Protein AF-A0A1F7HBR9-F1 (afdb_monomer_lite)

InterPro domains:
  IPR043712 Domain of unknown function DUF5652 [PF18893] (22-75)

Structure (mmCIF, N/CA/C/O backbone):
data_AF-A0A1F7HBR9-F1
#
_entry.id   AF-A0A1F7HBR9-F1
#
loop_
_atom_site.group_PDB
_atom_site.id
_atom_site.type_symbol
_atom_site.label_atom_id
_atom_site.label_alt_id
_atom_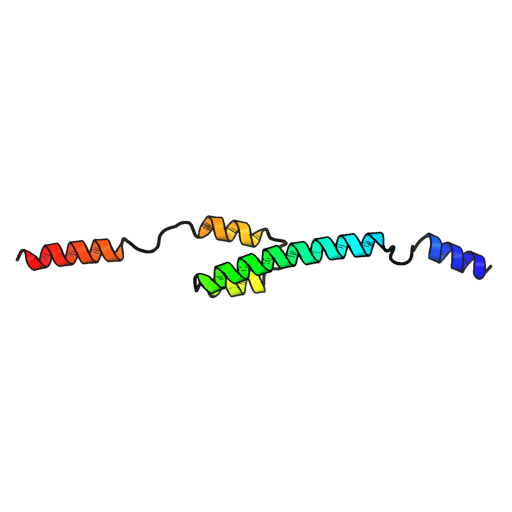site.label_comp_id
_atom_site.label_asym_id
_atom_site.label_entity_id
_atom_site.label_seq_id
_atom_site.pdbx_PDB_ins_code
_atom_site.Cartn_x
_atom_site.Cartn_y
_atom_site.Cartn_z
_atom_site.occupancy
_atom_site.B_iso_or_equiv
_atom_site.auth_seq_id
_atom_site.auth_comp_id
_atom_site.auth_asym_id
_atom_site.auth_atom_id
_atom_site.pdbx_PDB_model_num
ATOM 1 N N . MET A 1 1 ? 18.399 3.971 -48.918 1.00 77.50 1 MET A N 1
ATOM 2 C CA . MET A 1 1 ? 17.573 4.926 -48.141 1.00 77.50 1 MET A CA 1
ATOM 3 C C . MET A 1 1 ? 16.837 4.222 -47.013 1.00 77.50 1 MET A C 1
ATOM 5 O O . MET A 1 1 ? 16.917 4.706 -45.895 1.00 77.50 1 MET A O 1
ATOM 9 N N . GLU A 1 2 ? 16.222 3.066 -47.268 1.00 76.19 2 GLU A N 1
ATOM 10 C CA . GLU A 1 2 ? 15.566 2.219 -46.254 1.00 76.19 2 GLU A CA 1
ATOM 11 C C . GLU A 1 2 ? 16.409 1.963 -44.988 1.00 76.19 2 GLU A C 1
ATOM 13 O O . GLU A 1 2 ? 15.915 2.150 -43.881 1.00 76.19 2 GLU A O 1
ATOM 18 N N . ASP A 1 3 ? 17.700 1.631 -45.121 1.00 81.31 3 ASP A N 1
ATOM 19 C CA . ASP A 1 3 ? 18.578 1.377 -43.963 1.00 81.31 3 ASP A CA 1
ATOM 20 C C . ASP A 1 3 ? 18.832 2.627 -43.108 1.00 81.31 3 ASP A C 1
ATOM 22 O O . ASP A 1 3 ? 18.960 2.549 -41.886 1.00 81.31 3 ASP A O 1
ATOM 26 N N . LEU A 1 4 ? 18.874 3.802 -43.746 1.00 77.88 4 LEU A N 1
ATOM 27 C CA . LEU A 1 4 ? 19.046 5.080 -43.055 1.00 77.88 4 LEU A CA 1
ATOM 28 C C . LEU A 1 4 ? 17.784 5.443 -42.282 1.00 77.88 4 LEU A C 1
ATOM 30 O O . LEU A 1 4 ? 17.875 5.877 -41.138 1.00 77.88 4 LEU A O 1
ATOM 34 N N . LEU A 1 5 ? 16.613 5.209 -42.879 1.00 80.19 5 LEU A N 1
ATOM 35 C CA . LEU A 1 5 ? 15.339 5.376 -42.192 1.00 80.19 5 LEU A CA 1
ATOM 36 C C . LEU A 1 5 ? 15.248 4.411 -41.006 1.00 80.19 5 LEU A C 1
ATOM 38 O O . LEU A 1 5 ? 14.974 4.847 -39.891 1.00 80.19 5 LEU A O 1
ATOM 42 N N . ARG A 1 6 ? 15.581 3.130 -41.201 1.00 77.25 6 ARG A N 1
ATOM 43 C CA . ARG A 1 6 ? 15.584 2.109 -40.142 1.00 77.25 6 ARG A CA 1
ATOM 44 C C . ARG A 1 6 ? 16.461 2.503 -38.949 1.00 77.25 6 ARG A C 1
ATOM 46 O O . ARG A 1 6 ? 16.0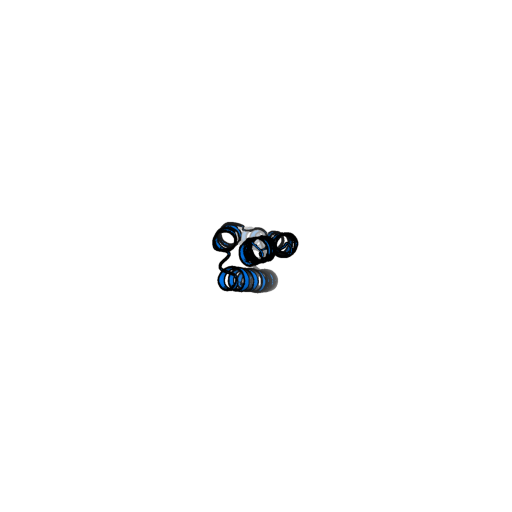34 2.349 -37.807 1.00 77.25 6 ARG A O 1
ATOM 53 N N . ASN A 1 7 ? 17.649 3.048 -39.201 1.00 79.19 7 ASN A N 1
ATOM 54 C CA . ASN A 1 7 ? 18.557 3.506 -38.148 1.00 79.19 7 ASN A CA 1
ATOM 55 C C . ASN A 1 7 ? 18.073 4.802 -37.475 1.00 79.19 7 ASN A C 1
ATOM 57 O O . ASN A 1 7 ? 18.154 4.913 -36.254 1.00 79.19 7 ASN A O 1
ATOM 61 N N . LEU A 1 8 ? 17.504 5.747 -38.232 1.00 78.19 8 LEU A N 1
ATOM 62 C CA . LEU A 1 8 ? 16.912 6.973 -37.680 1.00 78.19 8 LEU A CA 1
ATOM 63 C C . LEU A 1 8 ? 15.728 6.672 -36.749 1.00 78.19 8 LEU A C 1
ATOM 65 O O . LEU A 1 8 ? 15.640 7.256 -35.668 1.00 78.19 8 LEU A O 1
ATOM 69 N N . PHE A 1 9 ? 14.859 5.726 -37.122 1.00 73.69 9 PHE A N 1
ATOM 70 C CA . PHE A 1 9 ? 13.747 5.285 -36.275 1.00 73.69 9 PHE A CA 1
ATOM 71 C C . PHE A 1 9 ? 14.227 4.605 -34.981 1.00 73.69 9 PHE A C 1
ATOM 73 O O . PHE A 1 9 ? 13.652 4.865 -33.926 1.00 73.69 9 PHE A O 1
ATOM 80 N N . ILE A 1 10 ? 15.283 3.780 -35.036 1.00 70.19 10 ILE A N 1
ATOM 81 C CA . ILE A 1 10 ? 15.840 3.074 -33.863 1.00 70.19 10 ILE A CA 1
ATOM 82 C C . ILE A 1 10 ? 16.606 4.021 -32.924 1.00 70.19 10 ILE A C 1
ATOM 84 O O . ILE A 1 10 ? 16.543 3.863 -31.709 1.00 70.19 10 ILE A O 1
ATOM 88 N N . THR A 1 11 ? 17.302 5.030 -33.450 1.00 72.44 11 THR A N 1
ATOM 89 C CA . THR A 1 11 ? 18.000 6.032 -32.625 1.00 72.44 11 THR A CA 1
ATOM 90 C C . THR A 1 11 ? 17.036 6.947 -31.859 1.00 72.44 11 THR A C 1
ATOM 92 O O . THR A 1 11 ? 17.351 7.348 -30.742 1.00 72.44 11 THR A O 1
ATOM 95 N N . GLN A 1 12 ? 15.874 7.280 -32.431 1.00 71.06 12 GLN A N 1
ATOM 96 C CA . GLN A 1 12 ? 14.865 8.142 -31.789 1.00 71.06 12 GLN A CA 1
ATOM 97 C C . GLN A 1 12 ? 13.903 7.369 -30.875 1.00 71.06 12 GLN A C 1
ATOM 99 O O . GLN A 1 12 ? 13.332 7.948 -29.956 1.00 71.06 12 GLN A O 1
ATOM 104 N N . ASN A 1 13 ? 13.742 6.064 -31.105 1.00 60.91 13 ASN A N 1
ATOM 105 C CA . ASN A 1 13 ? 13.033 5.151 -30.213 1.00 60.91 13 ASN A CA 1
ATOM 106 C C . ASN A 1 13 ? 14.031 4.130 -29.665 1.00 60.91 13 ASN A C 1
ATOM 108 O O . ASN A 1 13 ? 14.089 3.009 -30.184 1.00 60.91 13 ASN A O 1
ATOM 112 N N . PRO A 1 14 ? 14.840 4.504 -28.654 1.00 66.50 14 PRO A N 1
ATOM 113 C CA . PRO A 1 14 ? 15.755 3.556 -28.048 1.00 66.50 14 PRO A CA 1
ATOM 114 C C . PRO A 1 14 ? 14.945 2.335 -27.574 1.00 66.50 14 PRO A C 1
ATOM 116 O O . PRO A 1 14 ? 13.968 2.506 -26.837 1.00 66.50 14 PRO A O 1
ATOM 119 N N . PRO A 1 15 ? 15.287 1.105 -28.007 1.00 67.56 15 PRO A N 1
ATOM 120 C CA . PRO A 1 15 ? 14.647 -0.094 -27.478 1.00 67.56 15 PRO A CA 1
ATOM 121 C C . PRO A 1 15 ? 14.841 -0.101 -25.962 1.00 67.56 15 PRO A C 1
ATOM 123 O O . PRO A 1 15 ? 15.937 0.240 -25.518 1.00 67.56 15 PRO A O 1
ATOM 126 N N . LEU A 1 16 ? 13.781 -0.441 -25.207 1.00 63.44 16 LEU A N 1
ATOM 127 C CA . LEU A 1 16 ? 13.728 -0.431 -23.735 1.00 63.44 16 LEU A CA 1
ATOM 128 C C . LEU A 1 16 ? 15.120 -0.691 -23.138 1.00 63.44 16 LEU A C 1
ATOM 130 O O . LEU A 1 16 ? 15.617 -1.820 -23.160 1.00 63.44 16 LEU A O 1
ATOM 134 N N . SER A 1 17 ? 15.785 0.364 -22.674 1.00 67.69 17 SER A N 1
ATOM 135 C CA . SER A 1 17 ? 17.125 0.224 -22.124 1.00 67.69 17 SER A CA 1
ATOM 136 C C . SER A 1 17 ? 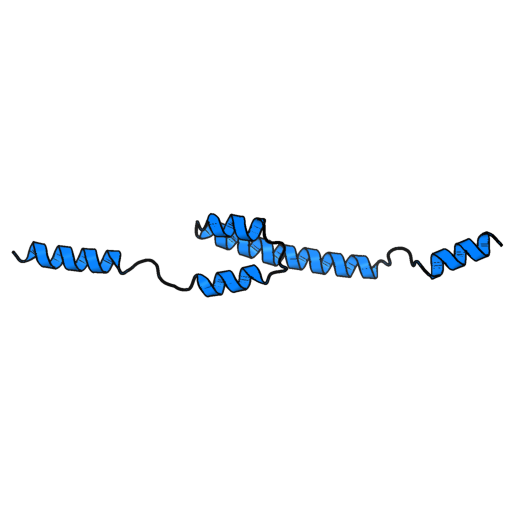17.004 -0.500 -20.781 1.00 67.69 17 SER A C 1
ATOM 138 O O . SER A 1 17 ? 16.051 -0.293 -20.027 1.00 67.69 17 SER A O 1
ATOM 140 N N . LEU A 1 18 ? 17.962 -1.378 -20.461 1.00 68.25 18 LEU A N 1
ATOM 141 C CA . LEU A 1 18 ? 17.965 -2.157 -19.209 1.00 68.25 18 LEU A CA 1
ATOM 142 C C . LEU A 1 18 ? 17.820 -1.269 -17.954 1.00 68.25 18 LEU A C 1
ATOM 144 O O . LEU A 1 18 ? 17.350 -1.726 -16.916 1.00 68.25 18 LEU A O 1
ATOM 148 N N . GLN A 1 19 ? 18.179 0.011 -18.072 1.00 70.75 19 GLN A N 1
ATOM 149 C CA . GLN A 1 19 ? 18.046 1.033 -17.042 1.00 70.75 19 GLN A CA 1
ATOM 150 C C . GLN A 1 19 ? 16.583 1.346 -16.681 1.00 70.75 19 GLN A C 1
ATOM 152 O O . GLN A 1 19 ? 16.259 1.405 -15.495 1.00 70.75 19 GLN A O 1
ATOM 157 N N . GLU A 1 20 ? 15.689 1.467 -17.667 1.00 72.69 20 GLU A N 1
ATOM 158 C CA . GLU A 1 20 ? 14.260 1.747 -17.436 1.00 72.69 20 GLU A CA 1
ATOM 159 C C . GLU A 1 20 ? 13.568 0.567 -16.733 1.00 72.69 20 GLU A C 1
ATOM 161 O O . GLU A 1 20 ? 12.729 0.744 -15.846 1.00 72.69 20 GLU A O 1
ATOM 166 N N . GLY A 1 21 ? 13.974 -0.664 -17.071 1.00 82.44 21 GLY A N 1
ATOM 167 C CA . GLY A 1 21 ? 13.443 -1.882 -16.455 1.00 82.44 21 GLY A CA 1
ATOM 168 C C . GLY A 1 21 ? 13.775 -2.002 -14.964 1.00 82.44 21 GLY A C 1
ATOM 169 O O . GLY A 1 21 ? 12.923 -2.404 -14.171 1.00 82.44 21 GLY A O 1
ATOM 170 N N . ILE A 1 22 ? 14.987 -1.613 -14.558 1.00 85.44 22 ILE A N 1
ATOM 171 C CA . ILE A 1 22 ? 15.430 -1.680 -13.155 1.00 85.44 22 ILE A CA 1
ATOM 172 C C . ILE A 1 22 ? 14.664 -0.676 -12.288 1.00 85.44 22 ILE A C 1
ATOM 174 O O . ILE A 1 22 ? 14.234 -1.017 -11.184 1.00 85.44 22 ILE A O 1
ATOM 178 N N . ILE A 1 23 ? 14.459 0.544 -12.790 1.00 84.25 23 ILE A N 1
ATOM 179 C CA . ILE A 1 23 ? 13.723 1.593 -12.070 1.00 84.25 23 ILE A CA 1
ATOM 180 C C . ILE A 1 23 ? 12.278 1.145 -11.825 1.00 84.25 23 ILE A C 1
ATOM 182 O O . ILE A 1 23 ? 11.787 1.223 -10.695 1.00 84.25 23 ILE A O 1
ATOM 186 N N . LEU A 1 24 ? 11.623 0.596 -12.852 1.00 82.00 24 LEU A N 1
ATOM 187 C CA . LEU A 1 24 ? 10.275 0.043 -12.725 1.00 82.00 24 LEU A CA 1
ATOM 188 C C . LEU A 1 24 ? 10.225 -1.127 -11.735 1.00 82.00 24 LEU A C 1
ATOM 190 O O . LEU A 1 24 ? 9.324 -1.177 -10.900 1.00 82.00 24 LEU A O 1
ATOM 194 N N . PHE A 1 25 ? 11.205 -2.033 -11.770 1.00 86.81 25 PHE A N 1
ATOM 195 C CA . PHE A 1 25 ? 11.262 -3.179 -10.860 1.00 86.81 25 PHE A CA 1
ATOM 196 C C . PHE A 1 25 ? 11.420 -2.765 -9.389 1.00 86.81 25 PHE A C 1
ATOM 198 O O . PHE A 1 25 ? 10.753 -3.317 -8.507 1.00 86.81 25 PHE A O 1
ATOM 205 N N . ILE A 1 26 ? 12.260 -1.763 -9.118 1.00 89.44 26 ILE A N 1
ATOM 206 C CA . ILE A 1 26 ? 12.460 -1.207 -7.774 1.00 89.44 26 ILE A CA 1
ATOM 207 C C . ILE A 1 26 ? 11.172 -0.559 -7.266 1.00 89.44 26 ILE A C 1
ATOM 209 O O . ILE A 1 26 ? 10.735 -0.869 -6.159 1.00 89.44 26 ILE A O 1
ATOM 213 N N . ILE A 1 27 ? 10.530 0.285 -8.077 1.00 84.00 27 ILE A N 1
ATOM 214 C CA . ILE A 1 27 ? 9.275 0.955 -7.705 1.00 84.00 27 ILE A CA 1
ATOM 215 C C . ILE A 1 27 ? 8.160 -0.066 -7.463 1.00 84.00 27 ILE A C 1
ATOM 217 O O . ILE A 1 27 ? 7.376 0.085 -6.522 1.00 84.00 27 ILE A O 1
ATOM 221 N N . PHE A 1 28 ? 8.096 -1.119 -8.277 1.00 84.75 28 PHE A N 1
ATOM 222 C CA . PHE A 1 28 ? 7.091 -2.167 -8.149 1.00 84.75 28 PHE A CA 1
ATOM 223 C C . PHE A 1 28 ? 7.286 -2.985 -6.868 1.00 84.75 28 PHE A C 1
ATOM 225 O O . PHE A 1 28 ? 6.346 -3.154 -6.089 1.00 84.75 28 PHE A O 1
ATOM 232 N N . THR A 1 29 ? 8.521 -3.416 -6.600 1.00 86.81 29 THR A N 1
ATOM 233 C CA . THR A 1 29 ? 8.874 -4.161 -5.381 1.00 86.81 29 THR A CA 1
ATOM 234 C C . THR A 1 29 ? 8.635 -3.316 -4.134 1.00 86.81 29 THR A C 1
ATOM 236 O O . THR A 1 29 ? 8.031 -3.788 -3.171 1.00 86.81 29 THR A O 1
ATOM 239 N N . TRP A 1 30 ? 9.046 -2.046 -4.172 1.00 82.88 30 TRP A N 1
ATOM 240 C CA . TRP A 1 30 ? 8.805 -1.088 -3.100 1.00 82.88 30 TRP A CA 1
ATOM 241 C C . TRP A 1 30 ? 7.305 -0.927 -2.846 1.00 82.88 30 TRP A C 1
ATOM 243 O O . TRP A 1 30 ? 6.845 -1.152 -1.732 1.00 82.88 30 TRP A O 1
ATOM 253 N N . SER A 1 31 ? 6.512 -0.652 -3.883 1.00 76.50 31 SER A N 1
ATOM 254 C CA . SER A 1 31 ? 5.059 -0.479 -3.757 1.00 76.50 31 SER A CA 1
ATOM 255 C C . SER A 1 31 ? 4.369 -1.718 -3.181 1.00 76.50 31 SER A C 1
ATOM 257 O O . SER A 1 31 ? 3.510 -1.580 -2.312 1.00 76.50 31 SER A O 1
ATOM 259 N N . ILE A 1 32 ? 4.762 -2.926 -3.605 1.00 80.75 32 ILE A N 1
ATOM 260 C CA . ILE A 1 32 ? 4.215 -4.184 -3.072 1.00 80.75 32 ILE A CA 1
ATOM 261 C C . ILE A 1 32 ? 4.574 -4.376 -1.599 1.00 80.75 32 ILE A C 1
ATOM 263 O O . ILE A 1 32 ? 3.721 -4.826 -0.835 1.00 80.75 32 ILE A O 1
ATOM 267 N N . ALA A 1 33 ? 5.793 -4.020 -1.184 1.00 82.38 33 ALA A N 1
ATOM 268 C CA . ALA A 1 33 ? 6.201 -4.130 0.214 1.00 82.38 33 ALA A CA 1
ATOM 269 C C . ALA A 1 33 ? 5.301 -3.279 1.126 1.00 82.38 33 ALA A C 1
ATOM 271 O O . ALA A 1 33 ? 4.789 -3.786 2.126 1.00 82.38 33 ALA A O 1
ATOM 272 N N . TRP A 1 34 ? 5.025 -2.027 0.742 1.00 73.25 34 TRP A N 1
ATOM 273 C CA . TRP A 1 34 ? 4.124 -1.143 1.494 1.00 73.25 34 TRP A CA 1
ATOM 274 C C . TRP A 1 34 ? 2.666 -1.623 1.459 1.00 73.25 34 TRP A C 1
ATOM 276 O O . TRP A 1 34 ? 2.017 -1.679 2.507 1.00 73.25 34 TRP A O 1
ATOM 286 N N . LYS A 1 35 ? 2.170 -2.061 0.293 1.00 70.75 35 LYS A N 1
ATOM 287 C CA . LYS A 1 35 ? 0.798 -2.581 0.142 1.00 70.75 35 LYS A CA 1
ATOM 288 C C . LYS A 1 35 ? 0.570 -3.855 0.963 1.00 70.75 35 LYS A C 1
ATOM 290 O O . LYS A 1 35 ? -0.471 -4.018 1.598 1.00 70.75 35 LYS A O 1
ATOM 295 N N . GLY A 1 36 ? 1.557 -4.752 0.979 1.00 76.69 36 GLY A N 1
ATOM 296 C CA . GLY A 1 36 ? 1.524 -6.003 1.736 1.00 76.69 36 GLY A CA 1
ATOM 297 C C . GLY A 1 36 ? 1.534 -5.776 3.247 1.00 76.69 36 GLY A C 1
ATOM 298 O O . GLY A 1 36 ? 0.750 -6.404 3.960 1.00 76.69 36 GLY A O 1
ATOM 299 N N . LEU A 1 37 ? 2.359 -4.841 3.735 1.00 75.69 37 LEU A N 1
ATOM 300 C CA . LEU A 1 37 ? 2.419 -4.506 5.161 1.00 75.69 37 LEU A CA 1
ATOM 301 C C . LEU A 1 37 ? 1.079 -3.948 5.670 1.00 75.69 37 LEU A C 1
ATOM 303 O O . LEU A 1 37 ? 0.612 -4.323 6.747 1.00 75.69 37 LEU A O 1
ATOM 307 N N . ALA A 1 38 ? 0.432 -3.094 4.875 1.00 68.75 38 ALA A N 1
ATOM 308 C CA . ALA A 1 38 ? -0.858 -2.514 5.225 1.00 68.75 38 ALA A CA 1
ATOM 309 C C . ALA A 1 38 ? -2.006 -3.529 5.175 1.00 68.75 38 ALA A C 1
ATOM 311 O O . ALA A 1 38 ? -2.840 -3.550 6.085 1.00 68.75 38 ALA A O 1
ATOM 312 N N . LEU A 1 39 ? -2.015 -4.425 4.178 1.00 70.81 39 LEU A N 1
ATOM 313 C CA . LEU A 1 39 ? -2.960 -5.545 4.139 1.00 70.81 39 LEU A CA 1
ATOM 314 C C . LEU A 1 39 ? -2.792 -6.465 5.355 1.00 70.81 39 LEU A C 1
ATOM 316 O O . LEU A 1 39 ? -3.792 -6.859 5.958 1.00 70.81 39 LEU A O 1
ATOM 320 N N . TRP A 1 40 ? -1.548 -6.793 5.729 1.00 71.81 40 TRP A N 1
ATOM 321 C CA . TRP A 1 40 ? -1.246 -7.641 6.887 1.00 71.81 40 TRP A CA 1
ATOM 322 C C . TRP A 1 40 ? -1.771 -7.021 8.184 1.00 71.81 40 TRP A C 1
ATOM 324 O O . TRP A 1 40 ? -2.416 -7.698 8.986 1.00 71.81 40 TRP A O 1
ATOM 334 N N . HIS A 1 41 ? -1.563 -5.716 8.363 1.00 71.56 41 HIS A N 1
ATOM 335 C CA . HIS A 1 41 ? -2.044 -4.999 9.538 1.00 71.56 41 HIS A CA 1
ATOM 336 C C . HIS A 1 41 ? -3.582 -4.917 9.585 1.00 71.56 41 HIS A C 1
ATOM 338 O O . HIS A 1 41 ? -4.185 -5.219 10.617 1.00 71.56 41 HIS A O 1
ATOM 344 N N . ALA A 1 42 ? -4.236 -4.593 8.462 1.00 65.00 42 ALA A N 1
ATOM 345 C CA . ALA A 1 42 ? -5.699 -4.542 8.370 1.00 65.00 42 ALA A CA 1
ATOM 346 C C . ALA A 1 42 ? -6.355 -5.917 8.602 1.00 65.00 42 ALA A C 1
ATOM 348 O O . ALA A 1 42 ? -7.375 -6.015 9.293 1.00 65.00 42 ALA A O 1
ATOM 349 N N . ALA A 1 43 ? -5.750 -6.986 8.074 1.00 66.88 43 ALA A N 1
ATOM 350 C CA . ALA A 1 43 ? -6.204 -8.356 8.291 1.00 66.88 43 ALA A CA 1
ATOM 351 C C . ALA A 1 43 ? -6.070 -8.776 9.764 1.00 66.88 43 ALA A C 1
ATOM 353 O O . ALA A 1 43 ? -6.994 -9.381 10.314 1.00 66.88 43 ALA A O 1
ATOM 354 N N . HIS A 1 44 ? -4.961 -8.415 10.421 1.00 72.25 44 HIS A N 1
ATOM 355 C CA . HIS A 1 44 ? -4.721 -8.756 11.825 1.00 72.25 44 HIS A CA 1
ATOM 356 C C . HIS A 1 44 ? -5.693 -8.042 12.779 1.00 72.25 44 HIS A C 1
ATOM 358 O O . HIS A 1 44 ? -6.212 -8.663 13.706 1.00 72.25 44 HIS A O 1
ATOM 364 N N . ASN A 1 45 ? -6.027 -6.776 12.508 1.00 68.62 45 ASN A N 1
ATOM 365 C CA . ASN A 1 45 ? -6.942 -5.987 13.343 1.00 68.62 45 ASN A CA 1
ATOM 366 C C . ASN A 1 45 ? -8.443 -6.245 13.080 1.00 68.62 45 ASN A C 1
ATOM 368 O O . ASN A 1 45 ? -9.293 -5.566 13.649 1.00 68.62 45 ASN A O 1
ATOM 372 N N . ARG A 1 46 ? -8.799 -7.234 12.241 1.00 66.94 46 ARG A N 1
ATOM 373 C CA . ARG A 1 46 ? -10.186 -7.554 11.822 1.00 66.94 46 ARG A CA 1
ATOM 374 C C . ARG A 1 46 ? -10.946 -6.382 11.174 1.00 66.94 46 ARG A C 1
ATOM 376 O O . ARG A 1 46 ? -12.177 -6.410 11.084 1.00 66.94 46 ARG A O 1
ATOM 383 N N . GLU A 1 47 ? -10.230 -5.395 10.650 1.00 65.69 47 GLU A N 1
ATOM 384 C CA . GLU A 1 47 ? -10.777 -4.201 9.998 1.00 65.69 47 GLU A CA 1
ATOM 385 C C . GLU A 1 47 ? -11.104 -4.510 8.522 1.00 65.69 47 GLU A C 1
ATOM 387 O O . GLU A 1 47 ? -10.425 -4.079 7.588 1.00 65.69 47 GLU A O 1
ATOM 392 N N . LYS A 1 48 ? -12.157 -5.310 8.295 1.00 61.50 48 LYS A N 1
ATOM 393 C CA . LYS A 1 48 ? -12.531 -5.825 6.957 1.00 61.50 48 LYS A CA 1
ATOM 394 C C . LYS A 1 48 ? -12.827 -4.724 5.931 1.00 61.50 48 LYS A C 1
ATOM 396 O O . LYS A 1 48 ? -12.583 -4.914 4.746 1.00 61.50 48 LYS A O 1
ATOM 401 N N . ILE A 1 49 ? -13.360 -3.587 6.379 1.00 64.62 49 ILE A N 1
ATOM 402 C CA . ILE A 1 49 ? -13.697 -2.445 5.516 1.00 64.62 49 ILE A CA 1
ATOM 403 C C . ILE A 1 49 ? -12.414 -1.828 4.949 1.00 64.62 49 ILE A C 1
ATOM 405 O O . ILE A 1 49 ? -12.318 -1.588 3.750 1.00 64.62 49 ILE A O 1
ATOM 409 N N . TRP A 1 50 ? -11.394 -1.663 5.788 1.00 66.38 50 TRP A N 1
ATOM 410 C CA . TRP A 1 50 ? -10.113 -1.092 5.386 1.00 66.38 50 TRP A CA 1
ATOM 411 C C . TRP A 1 50 ? -9.275 -2.028 4.527 1.00 66.38 50 TRP A C 1
ATOM 413 O O . TRP A 1 50 ? -8.625 -1.566 3.594 1.00 66.38 50 TRP A O 1
ATOM 423 N N . PHE A 1 51 ? -9.377 -3.340 4.749 1.00 66.19 51 PHE A N 1
ATOM 424 C CA . PHE A 1 51 ? -8.811 -4.332 3.836 1.00 66.19 51 PHE A CA 1
ATOM 425 C C . PHE A 1 51 ? -9.334 -4.146 2.400 1.00 66.19 51 PHE A C 1
ATOM 427 O O . PHE A 1 51 ? -8.550 -4.119 1.456 1.00 66.19 51 PHE A O 1
ATOM 434 N N . VAL A 1 52 ? -10.650 -3.956 2.232 1.00 69.38 52 VAL A N 1
ATOM 435 C CA . VAL A 1 52 ? -11.277 -3.761 0.911 1.00 69.38 52 VAL A CA 1
ATOM 436 C C . VAL A 1 52 ? -10.925 -2.397 0.309 1.00 69.38 52 VAL A C 1
ATOM 438 O O . VAL A 1 52 ? -10.658 -2.313 -0.887 1.00 69.38 52 VAL A O 1
ATOM 441 N N . VAL A 1 53 ? -10.861 -1.339 1.120 1.00 69.19 53 VAL A N 1
ATOM 442 C CA . VAL A 1 53 ? -10.469 0.003 0.654 1.00 69.19 53 VAL A CA 1
ATOM 443 C C . VAL A 1 53 ? -9.024 0.019 0.141 1.00 69.19 53 VAL A C 1
ATOM 445 O O . VAL A 1 53 ? -8.784 0.544 -0.942 1.00 69.19 53 VAL A O 1
ATOM 448 N N . ILE A 1 54 ? -8.079 -0.610 0.847 1.00 68.00 54 ILE A N 1
ATOM 449 C CA . ILE A 1 54 ? -6.668 -0.711 0.421 1.00 68.00 54 ILE A CA 1
ATOM 450 C C . ILE A 1 54 ? -6.520 -1.608 -0.821 1.00 68.00 54 ILE A C 1
ATOM 452 O O . ILE A 1 54 ? -5.676 -1.362 -1.683 1.00 68.00 54 ILE A O 1
ATOM 456 N N . LEU A 1 55 ? -7.368 -2.634 -0.952 1.00 69.06 55 LEU A N 1
ATOM 457 C CA . LEU A 1 55 ? -7.385 -3.504 -2.128 1.00 69.06 55 LEU A CA 1
ATOM 458 C C . LEU A 1 55 ? -7.841 -2.753 -3.392 1.00 69.06 55 LEU A C 1
ATOM 460 O O . LEU A 1 55 ? -7.297 -2.985 -4.471 1.00 69.06 55 LEU A O 1
ATOM 464 N N . ILE A 1 56 ? -8.815 -1.848 -3.252 1.00 67.56 56 ILE A N 1
ATOM 465 C CA . ILE A 1 56 ? -9.391 -1.068 -4.360 1.00 67.56 56 ILE A CA 1
ATOM 466 C C . ILE A 1 56 ? -8.571 0.200 -4.651 1.00 67.56 56 ILE A C 1
ATOM 468 O O . ILE A 1 56 ? -8.509 0.652 -5.796 1.00 67.56 56 ILE A O 1
ATOM 472 N N . ALA A 1 57 ? -7.904 0.770 -3.650 1.00 65.06 57 ALA A N 1
ATOM 473 C CA . ALA A 1 57 ? -7.094 1.963 -3.827 1.00 65.06 57 ALA A CA 1
ATOM 474 C C . ALA A 1 57 ? -5.742 1.649 -4.497 1.00 65.06 57 ALA A C 1
ATOM 476 O O . ALA A 1 57 ? -4.913 0.888 -3.998 1.00 65.06 57 ALA A O 1
ATOM 477 N N . ASN A 1 58 ? -5.487 2.284 -5.641 1.00 60.62 58 ASN A N 1
ATOM 478 C CA . ASN A 1 58 ? -4.188 2.290 -6.325 1.00 60.62 58 ASN A CA 1
ATOM 479 C C . ASN A 1 58 ? -3.411 3.583 -6.027 1.00 60.62 58 ASN A C 1
ATOM 481 O O . ASN A 1 58 ? -2.867 4.219 -6.924 1.00 60.62 58 ASN A O 1
ATOM 485 N N . THR A 1 59 ? -3.384 4.020 -4.769 1.00 57.41 59 THR A N 1
ATOM 486 C CA . THR A 1 59 ? -2.773 5.297 -4.373 1.00 57.41 59 THR A CA 1
ATOM 487 C C . THR A 1 59 ? -1.448 5.068 -3.655 1.00 57.41 59 THR A C 1
ATOM 489 O O . THR A 1 59 ? -1.409 5.214 -2.442 1.00 57.41 59 THR A O 1
ATOM 492 N N . ALA A 1 60 ? -0.405 4.675 -4.400 1.00 55.78 60 ALA A N 1
ATOM 493 C CA . ALA A 1 60 ? 1.033 4.693 -4.060 1.00 55.78 60 ALA A CA 1
ATOM 494 C C . ALA A 1 60 ? 1.432 4.929 -2.571 1.00 55.78 60 ALA A C 1
ATOM 496 O O . ALA A 1 60 ? 2.210 5.833 -2.278 1.00 55.78 60 ALA A O 1
ATOM 497 N N . GLY A 1 61 ? 0.903 4.155 -1.617 1.00 55.94 61 GLY A N 1
ATOM 498 C CA . GLY A 1 61 ? 1.194 4.279 -0.182 1.00 55.94 61 GLY A CA 1
ATOM 499 C C . GLY A 1 61 ? 0.569 5.469 0.574 1.00 55.94 61 GLY A C 1
ATOM 500 O O . GLY A 1 61 ? 0.695 5.529 1.796 1.00 55.94 61 GLY A O 1
ATOM 501 N N . ILE A 1 62 ? -0.094 6.430 -0.089 1.00 63.75 62 ILE A N 1
ATOM 502 C CA . ILE A 1 62 ? -0.608 7.651 0.574 1.00 63.75 62 ILE A CA 1
ATOM 503 C C . ILE A 1 62 ? -1.848 7.359 1.432 1.00 63.75 62 ILE A C 1
ATOM 505 O O . ILE A 1 62 ? -2.065 7.987 2.470 1.00 63.75 62 ILE A O 1
ATOM 509 N N . LEU A 1 63 ? -2.668 6.396 1.000 1.00 62.16 63 LEU A N 1
ATOM 510 C CA . LEU A 1 63 ? -3.920 6.060 1.674 1.00 62.16 63 LEU A CA 1
ATOM 511 C C . LEU A 1 63 ? -3.666 5.187 2.910 1.00 62.16 63 LEU A C 1
ATOM 513 O O . LEU A 1 63 ? -4.394 5.294 3.896 1.00 62.16 63 LEU A O 1
ATOM 517 N N . GLU A 1 64 ? -2.584 4.405 2.900 1.00 61.00 64 GLU A N 1
ATOM 518 C CA . GLU A 1 64 ? -2.100 3.639 4.048 1.00 61.00 64 GLU A CA 1
ATOM 519 C C . GLU A 1 64 ? -1.683 4.523 5.240 1.00 61.00 64 GLU A C 1
ATOM 521 O O . GLU A 1 64 ? -1.994 4.201 6.388 1.00 61.00 64 GLU A O 1
ATOM 526 N N . ILE A 1 65 ? -1.016 5.657 4.993 1.00 62.91 65 ILE A N 1
ATOM 527 C CA . ILE A 1 65 ? -0.561 6.582 6.051 1.00 62.91 65 ILE A CA 1
ATOM 528 C C . ILE A 1 65 ? -1.750 7.302 6.703 1.00 62.91 65 ILE A C 1
ATOM 530 O O . ILE A 1 65 ? -1.791 7.459 7.926 1.00 62.91 65 ILE A O 1
ATOM 534 N N . LEU A 1 66 ? -2.751 7.688 5.905 1.00 65.62 66 LEU A N 1
ATOM 535 C CA . LEU A 1 66 ? -3.973 8.316 6.411 1.00 65.62 66 LEU A CA 1
ATOM 536 C C . LEU A 1 66 ? -4.780 7.354 7.302 1.00 65.62 66 LEU A C 1
ATOM 538 O O . LEU A 1 66 ? -5.402 7.784 8.274 1.00 65.62 66 LEU A O 1
ATOM 542 N N . TYR A 1 67 ? -4.72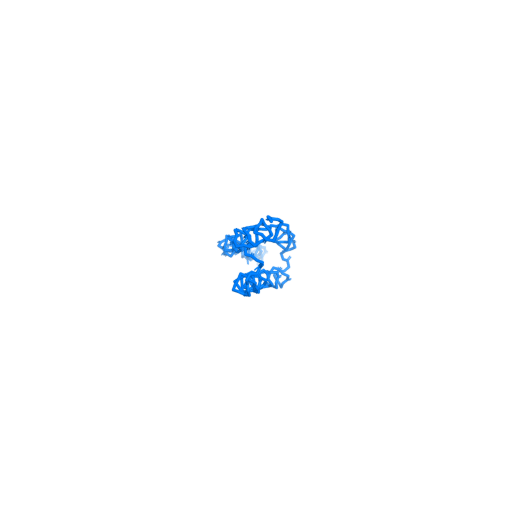6 6.048 7.013 1.00 60.38 67 TYR A N 1
ATOM 543 C CA . TYR A 1 67 ? -5.394 5.030 7.818 1.00 60.38 67 TYR A CA 1
ATOM 544 C C . TYR A 1 67 ? -4.784 4.879 9.217 1.00 60.38 67 TYR A C 1
ATOM 546 O O . TYR A 1 67 ? -5.509 4.913 10.216 1.00 60.38 67 TYR A O 1
ATOM 554 N N . LEU A 1 68 ? -3.451 4.788 9.301 1.00 60.03 68 LEU A N 1
ATOM 555 C CA . LEU A 1 68 ? -2.729 4.752 10.579 1.00 60.03 68 LEU A CA 1
ATOM 556 C C . LEU A 1 68 ? -3.028 5.987 11.444 1.00 60.03 68 LEU A C 1
ATOM 558 O O . LEU A 1 68 ? -3.117 5.874 12.665 1.00 60.03 68 LEU A O 1
ATOM 562 N N . PHE A 1 69 ? -3.235 7.149 10.820 1.00 59.81 69 PHE A N 1
ATOM 563 C CA . PHE A 1 69 ? -3.534 8.393 11.528 1.00 59.81 69 PHE A CA 1
ATOM 564 C C . PHE A 1 69 ? -4.964 8.438 12.101 1.00 59.81 69 PHE A C 1
ATOM 566 O O . PHE A 1 69 ? -5.183 8.969 13.189 1.00 59.81 69 PHE A O 1
ATOM 573 N N . ILE A 1 70 ? -5.944 7.849 11.407 1.00 59.47 70 ILE A N 1
ATOM 574 C CA . ILE A 1 70 ? -7.356 7.834 11.832 1.00 59.47 70 ILE A CA 1
ATOM 575 C C . ILE A 1 70 ? -7.634 6.757 12.892 1.00 59.47 70 ILE A C 1
ATOM 577 O O . ILE A 1 70 ? -8.471 6.967 13.774 1.00 59.47 70 ILE A O 1
ATOM 581 N N . PHE A 1 71 ? -6.926 5.623 12.863 1.00 53.84 71 PHE A N 1
ATOM 582 C CA . PHE A 1 71 ? -7.193 4.507 13.780 1.00 53.84 71 PHE A CA 1
ATOM 583 C C . PHE A 1 71 ? -6.648 4.704 15.211 1.00 53.84 71 PHE A C 1
ATOM 585 O O . PHE A 1 71 ? -6.861 3.865 16.083 1.00 53.84 71 PHE A O 1
ATOM 592 N N . SER A 1 72 ? -6.008 5.838 15.515 1.00 47.97 72 SER A N 1
ATOM 593 C CA . SER A 1 72 ? -5.498 6.129 16.865 1.00 47.97 72 SER A CA 1
ATOM 594 C C . SER A 1 72 ? -6.591 6.348 17.931 1.00 47.97 72 SER A C 1
ATOM 596 O O . SER A 1 72 ? -6.256 6.493 19.106 1.00 47.97 72 SER A O 1
ATOM 598 N N . THR A 1 73 ? -7.882 6.398 17.583 1.00 46.78 73 THR A N 1
ATOM 599 C CA . THR A 1 73 ? -8.944 6.735 18.550 1.00 46.78 73 THR A CA 1
ATOM 600 C C . THR A 1 73 ? -9.851 5.550 18.890 1.00 46.78 73 THR A C 1
ATOM 602 O O . THR A 1 73 ? -10.843 5.251 18.230 1.00 46.78 73 THR A O 1
ATOM 605 N N . SER A 1 74 ? -9.506 4.927 20.017 1.00 52.47 74 SER A N 1
ATOM 606 C CA . SER A 1 74 ? -10.410 4.718 21.154 1.00 52.47 74 SER A CA 1
ATOM 607 C C . SER A 1 74 ? -11.747 4.025 20.883 1.00 52.47 74 SER A C 1
ATOM 609 O O . SER A 1 74 ? -12.823 4.609 20.994 1.00 52.47 74 SER A O 1
ATOM 611 N N . LYS A 1 75 ? -11.695 2.710 20.699 1.00 54.59 75 LYS A N 1
ATOM 612 C CA . LYS A 1 75 ? -12.728 1.820 21.243 1.00 54.59 75 LYS A CA 1
ATOM 613 C C . LYS A 1 75 ? -11.991 0.998 22.299 1.00 54.59 75 LYS A C 1
ATOM 615 O O . LYS A 1 75 ? -11.118 0.224 21.951 1.00 54.59 75 LYS A O 1
ATOM 620 N N . LEU A 1 76 ? -12.193 1.178 23.597 1.00 60.16 76 LEU A N 1
ATOM 621 C CA . LEU A 1 76 ? -13.221 0.446 24.333 1.00 60.16 76 LEU A CA 1
ATOM 622 C C . LEU A 1 76 ? -13.006 0.728 25.832 1.00 60.16 76 LEU A C 1
ATOM 624 O O . LEU A 1 76 ? -12.376 -0.065 26.518 1.00 60.16 76 LEU A O 1
ATOM 628 N N . ASP A 1 77 ? -13.533 1.834 26.353 1.00 64.44 77 ASP A N 1
ATOM 629 C CA . ASP A 1 77 ? -13.678 1.961 27.816 1.00 64.44 77 ASP A CA 1
ATOM 630 C C . ASP A 1 77 ? -14.999 2.623 28.232 1.00 64.44 77 ASP A C 1
ATOM 632 O O . ASP A 1 77 ? -15.482 2.403 29.328 1.00 64.44 77 ASP A O 1
ATOM 636 N N . ILE A 1 78 ? -15.712 3.317 27.333 1.00 75.19 78 ILE A N 1
ATOM 637 C CA . ILE A 1 78 ? -17.023 3.912 27.666 1.00 75.19 78 ILE A CA 1
ATOM 638 C C . ILE A 1 78 ? -18.043 2.844 28.089 1.00 75.19 78 ILE A C 1
ATOM 640 O O . ILE A 1 78 ? -18.757 3.029 29.069 1.00 75.19 78 ILE A O 1
ATOM 644 N N . ARG A 1 79 ? -18.105 1.704 27.386 1.00 78.81 79 ARG A N 1
ATOM 645 C CA . ARG A 1 79 ? -19.036 0.616 27.745 1.00 78.81 79 ARG A CA 1
ATOM 646 C C . ARG A 1 79 ? -18.639 -0.046 29.069 1.00 78.81 79 ARG A C 1
ATOM 648 O O . ARG A 1 79 ? -19.505 -0.304 29.889 1.00 78.81 79 ARG A O 1
ATOM 655 N N . VAL A 1 80 ? -17.336 -0.218 29.302 1.00 79.88 80 VAL A N 1
ATOM 656 C CA . VAL A 1 80 ? -16.782 -0.791 30.539 1.00 79.88 80 VAL A CA 1
ATOM 657 C C . VAL A 1 80 ? -17.004 0.146 31.733 1.00 79.88 80 VAL A C 1
ATOM 659 O O . VAL A 1 80 ? -17.396 -0.309 32.807 1.00 79.88 80 VAL A O 1
ATOM 662 N N . MET A 1 81 ? -16.833 1.457 31.551 1.00 81.25 81 MET A N 1
ATOM 663 C CA . MET A 1 81 ? -17.131 2.477 32.560 1.00 81.25 81 MET A CA 1
ATOM 664 C C . MET A 1 81 ? -18.627 2.539 32.875 1.00 81.25 81 MET A C 1
ATOM 666 O O . MET A 1 81 ? -18.993 2.583 34.049 1.00 81.25 81 MET A O 1
ATOM 670 N N . ILE A 1 82 ? -19.497 2.487 31.861 1.00 87.38 82 ILE A N 1
ATOM 6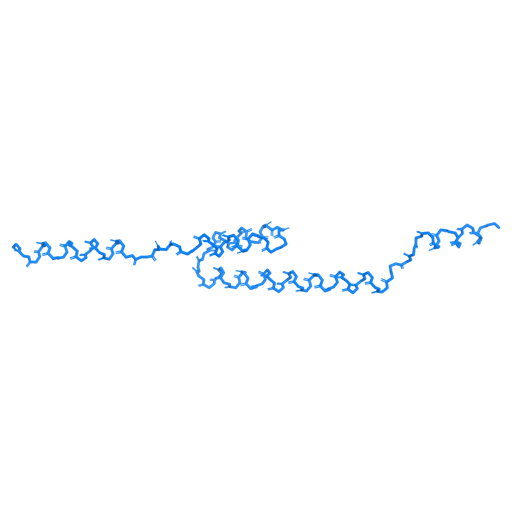71 C CA . ILE A 1 82 ? -20.954 2.450 32.061 1.00 87.38 82 ILE A CA 1
ATOM 672 C C . ILE A 1 82 ? -21.365 1.185 32.824 1.00 87.38 82 ILE A C 1
ATOM 674 O O . ILE A 1 82 ? -22.145 1.285 33.772 1.00 87.38 82 ILE A O 1
ATOM 678 N N . ASP A 1 83 ? -20.808 0.021 32.481 1.00 87.94 83 ASP A N 1
ATOM 679 C CA . ASP A 1 83 ? -21.108 -1.239 33.168 1.00 87.94 83 ASP A CA 1
ATOM 680 C C . ASP A 1 83 ? 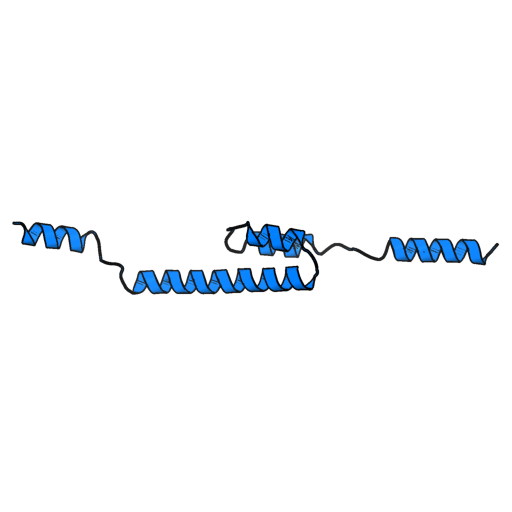-20.618 -1.224 34.627 1.00 87.94 83 ASP A C 1
ATOM 682 O O . ASP A 1 83 ? -21.354 -1.636 35.529 1.00 87.94 83 ASP A O 1
ATOM 686 N N . LYS A 1 84 ? -19.434 -0.651 34.899 1.00 84.19 84 LYS A N 1
ATOM 687 C CA . LYS A 1 84 ? -18.936 -0.420 36.270 1.00 84.19 84 LYS A CA 1
ATOM 688 C C . LYS A 1 84 ? -19.845 0.509 37.078 1.00 84.19 84 LYS A C 1
ATOM 690 O O . LYS A 1 84 ? -20.125 0.223 38.242 1.00 84.19 84 LYS A O 1
ATOM 695 N N . ILE A 1 85 ? -20.315 1.607 36.482 1.00 90.69 85 ILE A N 1
ATOM 696 C CA . ILE A 1 85 ? -21.223 2.555 37.146 1.00 90.69 85 ILE A CA 1
ATOM 697 C C . ILE A 1 85 ? -22.561 1.874 37.452 1.00 90.69 85 ILE A C 1
ATOM 699 O O . ILE A 1 85 ? -23.060 1.970 38.573 1.00 90.69 85 ILE A O 1
ATOM 703 N N . LYS A 1 86 ? -23.119 1.132 36.489 1.00 90.00 86 LYS A N 1
ATOM 704 C CA . LYS A 1 86 ? -24.406 0.446 36.646 1.00 90.00 86 LYS A CA 1
ATOM 705 C C . LYS A 1 86 ? -24.360 -0.628 37.738 1.00 90.00 86 LYS A C 1
ATOM 707 O O . LYS A 1 86 ? -25.288 -0.712 38.540 1.00 90.00 86 LYS A O 1
ATOM 712 N N . ALA A 1 87 ? -23.268 -1.393 37.809 1.00 88.00 87 ALA A N 1
ATOM 713 C CA . ALA A 1 87 ? -23.043 -2.392 38.855 1.00 88.00 87 ALA A CA 1
ATOM 714 C C . ALA A 1 87 ? -22.889 -1.763 40.253 1.00 88.00 87 ALA A C 1
ATOM 716 O O . ALA A 1 87 ? -23.422 -2.290 41.228 1.00 88.00 87 ALA A O 1
ATOM 717 N N . SER A 1 88 ? -22.218 -0.609 40.347 1.00 84.31 88 SER A N 1
ATOM 718 C CA . SER A 1 88 ? -22.030 0.124 41.608 1.00 84.31 88 SER A CA 1
ATOM 719 C C . SER A 1 88 ? -23.336 0.707 42.169 1.00 84.31 88 SER A C 1
ATOM 721 O O . SER A 1 88 ? -23.528 0.745 43.381 1.00 84.31 88 SER A O 1
ATOM 723 N N . ILE A 1 89 ? -24.265 1.124 41.300 1.00 89.00 89 ILE A N 1
ATOM 724 C CA . ILE A 1 89 ? -25.570 1.667 41.714 1.00 89.00 89 ILE A CA 1
ATOM 725 C C . ILE A 1 89 ? -26.509 0.558 42.212 1.00 89.00 89 ILE A C 1
ATOM 727 O O . ILE A 1 89 ? -27.197 0.747 43.209 1.00 89.00 89 ILE A O 1
ATOM 731 N N . HIS A 1 90 ? -26.540 -0.598 41.541 1.00 80.12 90 HIS A N 1
ATOM 732 C CA . HIS A 1 90 ? -27.459 -1.689 41.894 1.00 80.12 90 HIS A CA 1
ATOM 733 C C . HIS A 1 90 ? -27.015 -2.499 43.122 1.00 80.12 90 HIS A C 1
ATOM 735 O O . HIS A 1 90 ? -27.860 -3.042 43.816 1.00 80.12 90 HIS A O 1
ATOM 741 N N . GLY A 1 91 ? -25.712 -2.576 43.415 1.00 70.06 91 GLY A N 1
ATOM 742 C CA . GLY A 1 91 ? -25.197 -3.284 44.597 1.00 70.06 91 GLY A CA 1
ATOM 743 C C . GLY A 1 91 ? -25.304 -2.505 45.914 1.00 70.06 91 GLY A C 1
ATOM 744 O O . GLY A 1 91 ? -24.839 -2.992 46.941 1.00 70.06 91 GLY A O 1
ATOM 745 N N . LYS A 1 92 ? -25.853 -1.283 45.882 1.00 60.62 92 LYS A N 1
ATOM 746 C CA . LYS A 1 92 ? -25.924 -0.361 47.027 1.00 60.62 92 LYS A CA 1
ATOM 747 C C . LYS A 1 92 ? -27.361 -0.030 47.467 1.00 60.62 92 LYS A C 1
ATOM 749 O O . LYS A 1 92 ? -27.520 0.801 48.360 1.00 60.62 92 LYS A O 1
ATOM 754 N N . LEU A 1 93 ? -28.365 -0.643 46.833 1.00 57.19 93 LEU A N 1
ATOM 755 C CA . LEU A 1 93 ? -29.798 -0.543 47.144 1.00 57.19 93 LEU A CA 1
ATOM 756 C C . LEU A 1 93 ? -30.302 -1.857 47.742 1.00 57.19 93 LEU A C 1
ATOM 758 O O . LEU A 1 93 ? -29.924 -2.918 47.200 1.00 57.19 93 LEU A O 1
#

Sequence (93 aa):
MEDLLRNLFITQNPPLSLQEGIILFIIFTWSIAWKGLALWHAAHNREKIWFVVILIANTAGILEILYLFIFSTSKLDIRVMIDKIKASIHGKL

Foldseek 3Di:
DVVVVVVVVCVVVPDPDVVNVVVVVVLVVVQCVLLVVLLVVCVVVVVVVSNVVSVPDPPSNPVSVVVVVVPPDDPDCVVVVVVVVVVVVVVVD

Secondary structure (DSSP, 8-state):
-HHHHHHHHHHHS----HHHHHHHHHHHHHHHHHHHHHHHHHHHTT-HHHHHHHHH---TTHHHHHHHHHTTS--SSHHHHHHHHHHHHHTT-

Radius of gyration: 27.56 Å; chains: 1; bounding box: 49×17×95 Å

pLDDT: mean 71.43, std 10.36, range [46.78, 90.69]

Organism: NCBI:txid1802042